Protein AF-A0A945NKP2-F1 (afdb_monomer_lite)

Radius of gyration: 16.81 Å; chains: 1; bounding box: 39×34×44 Å

pLDDT: mean 87.57, std 11.98, range [45.5, 97.5]

Structure (mmCIF, N/CA/C/O backbone):
data_AF-A0A945NKP2-F1
#
_entry.id   AF-A0A945NKP2-F1
#
loop_
_atom_site.group_PDB
_atom_site.id
_atom_site.type_symbol
_atom_site.label_atom_id
_atom_site.label_alt_id
_atom_site.label_comp_id
_atom_site.label_asym_id
_atom_site.label_entity_id
_atom_site.label_seq_id
_atom_site.pdbx_PDB_ins_code
_atom_site.Cartn_x
_atom_site.Cartn_y
_atom_site.Cartn_z
_atom_site.occupancy
_atom_site.B_iso_or_equiv
_atom_site.auth_seq_id
_atom_site.auth_comp_id
_atom_site.auth_asym_id
_atom_site.auth_atom_id
_atom_site.pdbx_PDB_model_num
ATOM 1 N N . MET A 1 1 ? 2.748 10.433 13.157 1.00 52.44 1 MET A N 1
ATOM 2 C CA . MET A 1 1 ? 2.690 10.653 14.623 1.00 52.44 1 MET A CA 1
ATOM 3 C C . MET A 1 1 ? 2.571 12.151 14.801 1.00 52.44 1 MET A C 1
ATOM 5 O O . MET A 1 1 ? 3.596 12.817 14.783 1.00 52.44 1 MET A O 1
ATOM 9 N N . GLU A 1 2 ? 1.352 12.679 14.861 1.00 51.75 2 GLU A N 1
ATOM 10 C CA . GLU A 1 2 ? 1.128 14.136 14.884 1.00 51.75 2 GLU A CA 1
ATOM 11 C C . GLU A 1 2 ? 0.770 14.674 16.277 1.00 51.75 2 GLU A C 1
ATOM 13 O O . GLU A 1 2 ? 0.923 15.862 16.546 1.00 51.75 2 GLU A O 1
ATOM 18 N N . THR A 1 3 ? 0.403 13.805 17.221 1.00 48.91 3 THR A N 1
ATOM 19 C CA . THR A 1 3 ? 0.154 14.183 18.614 1.00 48.91 3 THR A CA 1
ATOM 20 C C . THR A 1 3 ? 1.379 13.878 19.477 1.00 48.91 3 THR A C 1
ATOM 22 O O . THR A 1 3 ? 1.603 12.765 19.946 1.00 48.91 3 THR A O 1
ATOM 25 N N . THR A 1 4 ? 2.208 14.891 19.732 1.00 45.50 4 THR A N 1
ATOM 26 C CA . THR A 1 4 ? 3.356 14.806 20.659 1.00 45.50 4 THR A CA 1
ATOM 27 C C . THR A 1 4 ? 2.901 14.914 22.121 1.00 45.50 4 THR A C 1
ATOM 29 O O . THR A 1 4 ? 3.429 15.702 22.902 1.00 45.50 4 THR A O 1
ATOM 32 N N . SER A 1 5 ? 1.875 14.153 22.498 1.00 53.56 5 SER A N 1
ATOM 33 C CA . SER A 1 5 ? 1.414 14.015 23.881 1.00 53.56 5 SER A CA 1
ATOM 34 C C . SER A 1 5 ? 1.677 12.578 24.308 1.00 53.56 5 SER A C 1
ATOM 36 O O . SER A 1 5 ? 1.193 11.652 23.668 1.00 53.56 5 SER A O 1
ATOM 38 N N . GLY A 1 6 ? 2.494 12.369 25.343 1.00 47.25 6 GLY A N 1
ATOM 39 C CA . GLY A 1 6 ? 2.805 11.022 25.821 1.00 47.25 6 GLY A CA 1
ATOM 40 C C . GLY A 1 6 ? 1.535 10.309 26.285 1.00 47.25 6 GLY A C 1
ATOM 41 O O . GLY A 1 6 ? 1.002 10.639 27.343 1.00 47.25 6 GLY A O 1
ATOM 42 N N . CYS A 1 7 ? 1.047 9.346 25.503 1.00 60.28 7 CYS A N 1
ATOM 43 C CA . CYS A 1 7 ? -0.073 8.496 25.892 1.00 60.28 7 CYS A CA 1
ATOM 44 C C . CYS A 1 7 ? 0.398 7.545 26.998 1.00 60.28 7 CYS A C 1
ATOM 46 O O . CYS A 1 7 ? 1.098 6.566 26.743 1.00 60.28 7 CYS A O 1
ATOM 48 N N . GLY A 1 8 ? 0.061 7.866 28.248 1.00 59.06 8 GLY A N 1
ATOM 49 C CA . GLY A 1 8 ? 0.204 6.946 29.371 1.00 59.06 8 GLY A CA 1
ATOM 50 C C . GLY A 1 8 ? -0.806 5.812 29.234 1.00 59.06 8 GLY A C 1
ATOM 51 O O . GLY A 1 8 ? -1.909 5.909 29.758 1.00 59.06 8 GLY A O 1
ATOM 52 N N . GLU A 1 9 ? -0.440 4.765 28.504 1.00 71.38 9 GLU A N 1
ATOM 53 C CA . GLU A 1 9 ? -1.244 3.553 28.344 1.00 71.38 9 GLU A CA 1
ATOM 54 C C . GLU A 1 9 ? -0.721 2.461 29.280 1.00 71.38 9 GLU A C 1
ATOM 56 O O . GLU A 1 9 ? 0.488 2.290 29.444 1.00 71.38 9 GLU A O 1
ATOM 61 N N . ASN A 1 10 ? -1.634 1.727 29.916 1.00 77.25 10 ASN A N 1
ATOM 62 C CA . ASN A 1 10 ? -1.282 0.738 30.941 1.00 77.25 10 ASN A CA 1
ATOM 63 C C . ASN A 1 10 ? -1.034 -0.670 30.371 1.00 77.25 10 ASN A C 1
ATOM 65 O O . ASN A 1 10 ? -0.625 -1.561 31.114 1.00 77.25 10 ASN A O 1
ATOM 69 N N . GLU A 1 11 ? -1.289 -0.887 29.078 1.00 78.38 11 GLU A N 1
ATOM 70 C CA . GLU A 1 11 ? -1.218 -2.200 28.431 1.00 78.38 11 GLU A CA 1
ATOM 71 C C . GLU A 1 11 ? -0.984 -2.103 26.914 1.00 78.38 11 GLU A C 1
ATOM 73 O O . GLU A 1 11 ? -1.213 -1.062 26.298 1.00 78.38 11 GLU A O 1
ATOM 78 N N . TRP A 1 12 ? -0.505 -3.201 26.319 1.00 76.75 12 TRP A N 1
ATOM 79 C CA . TRP A 1 12 ? -0.285 -3.341 24.879 1.00 76.75 12 TRP A CA 1
ATOM 80 C C . TRP A 1 12 ? -0.671 -4.758 24.408 1.00 76.75 12 TRP A C 1
ATOM 82 O O . TRP A 1 12 ? -0.097 -5.721 24.930 1.00 76.75 12 TRP A O 1
ATOM 92 N N . PRO A 1 13 ? -1.556 -4.925 23.400 1.00 83.25 13 PRO A N 1
ATOM 93 C CA . PRO A 1 13 ? -2.336 -3.889 22.701 1.00 83.25 13 PRO A CA 1
ATOM 94 C C . PRO A 1 13 ? -3.263 -3.103 23.642 1.00 83.25 13 PRO A C 1
ATOM 96 O O . PRO A 1 13 ? -3.542 -3.566 24.743 1.00 83.25 13 PRO A O 1
ATOM 99 N N . LEU A 1 14 ? -3.726 -1.921 23.228 1.00 84.62 14 LEU A N 1
ATOM 100 C CA . LEU A 1 14 ? -4.628 -1.105 24.051 1.00 84.62 14 LEU A CA 1
ATOM 101 C C . LEU A 1 14 ? -5.955 -1.857 24.256 1.00 84.62 14 LEU A C 1
ATOM 103 O O . LEU A 1 14 ? -6.500 -2.378 23.284 1.00 84.62 14 LEU A O 1
ATOM 107 N N . ALA A 1 15 ? -6.541 -1.869 25.462 1.00 83.19 15 ALA A N 1
ATOM 108 C CA . ALA A 1 15 ? -7.836 -2.546 25.667 1.00 83.19 15 ALA A CA 1
ATOM 109 C C . ALA A 1 15 ? -8.957 -2.017 24.764 1.00 83.19 15 ALA A C 1
ATOM 111 O O . ALA A 1 15 ? -9.900 -2.743 24.460 1.00 83.19 15 ALA A O 1
ATOM 112 N N . ARG A 1 16 ? -8.856 -0.753 24.337 1.00 86.56 16 ARG A N 1
ATOM 113 C CA . ARG A 1 16 ? -9.808 -0.106 23.425 1.00 86.56 16 ARG A CA 1
ATOM 114 C C . ARG A 1 16 ? -9.469 -0.284 21.940 1.00 86.56 16 ARG A C 1
ATOM 116 O O . ARG A 1 16 ? -10.058 0.401 21.115 1.00 86.56 16 ARG A O 1
ATOM 123 N N . THR A 1 17 ? -8.498 -1.130 21.587 1.00 87.94 17 THR A N 1
ATOM 124 C CA . THR A 1 17 ? -8.166 -1.393 20.183 1.00 87.94 17 THR A CA 1
ATOM 125 C C . THR A 1 17 ? -9.329 -2.106 19.499 1.00 87.94 17 THR A C 1
ATOM 127 O O . THR A 1 17 ? -9.634 -3.261 19.797 1.00 87.94 17 THR A O 1
ATOM 130 N N . GLU A 1 18 ? -9.931 -1.431 18.526 1.00 91.31 18 GLU A N 1
ATOM 131 C CA . GLU A 1 18 ? -10.870 -2.030 17.585 1.00 91.31 18 GLU A CA 1
ATOM 132 C C . GLU A 1 18 ? -10.117 -2.396 16.301 1.00 91.31 18 GLU A C 1
ATOM 134 O O . GLU A 1 18 ? -9.622 -1.532 15.577 1.00 91.31 18 GLU A O 1
ATOM 139 N N . TYR A 1 19 ? -9.977 -3.698 16.033 1.00 91.81 19 TYR A N 1
ATOM 140 C CA . TYR A 1 19 ? -9.360 -4.169 14.793 1.00 91.81 19 TYR A CA 1
ATOM 141 C C . TYR A 1 19 ? -10.337 -3.998 13.629 1.00 91.81 19 TYR A C 1
ATOM 143 O O . TYR A 1 19 ? -11.285 -4.771 13.482 1.00 91.81 19 TYR A O 1
ATOM 151 N N . THR A 1 20 ? -10.069 -3.003 12.788 1.00 93.19 20 THR A N 1
ATOM 152 C CA . THR A 1 20 ? -10.875 -2.687 11.605 1.00 93.19 20 THR A CA 1
ATOM 153 C C . THR A 1 20 ? -10.198 -3.204 10.343 1.00 93.19 20 THR A C 1
ATOM 155 O O . THR A 1 20 ? -9.033 -2.903 10.080 1.00 93.19 20 THR A O 1
ATOM 158 N N . ASN A 1 21 ? -10.939 -3.972 9.543 1.00 94.88 21 ASN A N 1
ATOM 159 C CA . ASN A 1 21 ? -10.474 -4.397 8.228 1.00 94.88 21 ASN A CA 1
ATOM 160 C C . ASN A 1 21 ? -10.687 -3.272 7.213 1.00 94.88 21 ASN A C 1
ATOM 162 O O . ASN A 1 21 ? -11.800 -2.768 7.074 1.00 94.88 21 ASN A O 1
ATOM 166 N N . PHE A 1 22 ? -9.632 -2.956 6.470 1.00 93.81 22 PHE A N 1
ATOM 167 C CA . PHE A 1 22 ? -9.704 -2.168 5.247 1.00 93.81 22 PHE A CA 1
ATOM 168 C C . PHE A 1 22 ? -9.409 -3.091 4.064 1.00 93.81 22 PHE A C 1
ATOM 170 O O . PHE A 1 22 ? -8.376 -3.764 4.034 1.00 93.81 22 PHE A O 1
ATOM 177 N N . TYR A 1 23 ? -10.337 -3.152 3.120 1.00 94.12 23 TYR A N 1
ATOM 178 C CA . TYR A 1 23 ? -10.246 -3.914 1.884 1.00 94.12 23 TYR A CA 1
ATOM 179 C C . TYR A 1 23 ? -9.743 -2.985 0.781 1.00 94.12 23 TYR A C 1
ATOM 181 O O . TYR A 1 23 ? -10.350 -1.950 0.526 1.00 94.12 23 TYR A O 1
ATOM 189 N N . ILE A 1 24 ? -8.619 -3.337 0.163 1.00 93.00 24 ILE A N 1
ATOM 190 C CA . ILE A 1 24 ? -8.075 -2.615 -0.992 1.00 93.00 24 ILE A CA 1
ATOM 191 C C . ILE A 1 24 ? -8.869 -2.969 -2.250 1.00 93.00 24 ILE A C 1
ATOM 193 O O . ILE A 1 24 ? -9.228 -4.134 -2.431 1.00 93.00 24 ILE A O 1
ATOM 197 N N . HIS A 1 25 ? -9.146 -1.974 -3.088 1.00 92.62 25 HIS A N 1
ATOM 198 C CA . HIS A 1 25 ? -9.907 -2.136 -4.321 1.00 92.62 25 HIS A CA 1
ATOM 199 C C . HIS A 1 25 ? -9.511 -1.102 -5.387 1.00 92.62 25 HIS A C 1
ATOM 201 O O . HIS A 1 25 ? -8.903 -0.078 -5.068 1.00 92.62 25 HIS A O 1
ATOM 207 N N . SER A 1 26 ? -9.809 -1.406 -6.652 1.00 93.25 26 SER A N 1
ATOM 208 C CA . SER A 1 26 ? -9.425 -0.622 -7.837 1.00 93.25 26 SER A CA 1
ATOM 209 C C . SER A 1 26 ? -10.189 -1.114 -9.079 1.00 93.25 26 SER A C 1
ATOM 211 O O . SER A 1 26 ? -10.691 -2.241 -9.103 1.00 93.25 26 SER A O 1
ATOM 213 N N . GLU A 1 27 ? -10.211 -0.334 -10.166 1.00 91.44 27 GLU A N 1
ATOM 214 C CA . GLU A 1 27 ? -10.659 -0.814 -11.485 1.00 91.44 27 GLU A CA 1
ATOM 215 C C . GLU A 1 27 ? -9.503 -1.466 -12.282 1.00 91.44 27 GLU A C 1
ATOM 217 O O . GLU A 1 27 ? -9.589 -1.654 -13.501 1.00 91.44 27 GLU A O 1
ATOM 222 N N . GLY A 1 28 ? -8.425 -1.867 -11.593 1.00 93.25 28 GLY A N 1
ATOM 223 C CA . GLY A 1 28 ? -7.226 -2.491 -12.159 1.00 93.25 28 GLY A CA 1
ATOM 224 C C . GLY A 1 28 ? -6.142 -1.503 -12.599 1.00 93.25 28 GLY A C 1
ATOM 225 O O . GLY A 1 28 ? -5.289 -1.872 -13.414 1.00 93.25 28 GLY A O 1
ATOM 226 N N . SER A 1 29 ? -6.195 -0.255 -12.120 1.00 94.12 29 SER A N 1
ATOM 227 C CA . SER A 1 29 ? -5.247 0.811 -12.460 1.00 94.12 29 SER A CA 1
ATOM 228 C C . SER A 1 29 ? -4.596 1.448 -11.226 1.00 94.12 29 SER A C 1
ATOM 230 O O . SER A 1 29 ? -4.270 2.633 -11.253 1.00 94.12 29 SER A O 1
ATOM 232 N N . ALA A 1 30 ? -4.334 0.682 -10.161 1.00 96.56 30 ALA A N 1
ATOM 233 C CA . ALA A 1 30 ? -3.737 1.211 -8.930 1.00 96.56 30 ALA A CA 1
ATOM 234 C C . ALA A 1 30 ? -2.236 1.554 -9.051 1.00 96.56 30 ALA A C 1
ATOM 236 O O . ALA A 1 30 ? -1.593 1.881 -8.057 1.00 96.56 30 ALA A O 1
ATOM 237 N N . ASN A 1 31 ? -1.621 1.436 -10.231 1.00 97.50 31 ASN A N 1
ATOM 238 C CA . ASN A 1 31 ? -0.211 1.775 -10.426 1.00 97.50 31 ASN A CA 1
ATOM 239 C C . ASN A 1 31 ? 0.014 3.286 -10.267 1.00 97.50 31 ASN A C 1
ATOM 241 O O . ASN A 1 31 ? -0.672 4.072 -10.917 1.00 97.50 31 ASN A O 1
ATOM 245 N N . THR A 1 32 ? 1.073 3.674 -9.547 1.00 96.81 32 THR A N 1
ATOM 246 C CA . THR A 1 32 ? 1.460 5.077 -9.268 1.00 96.81 32 THR A CA 1
ATOM 247 C C . THR A 1 32 ? 0.455 5.846 -8.402 1.00 96.81 32 THR A C 1
ATOM 249 O O . THR A 1 32 ? -0.656 5.388 -8.160 1.00 96.81 32 THR A O 1
ATOM 252 N N . VAL A 1 33 ? 0.832 7.044 -7.945 1.00 95.00 33 VAL A N 1
ATOM 253 C CA . VAL A 1 33 ? -0.061 7.928 -7.165 1.00 95.00 33 VAL A CA 1
ATOM 254 C C . VAL A 1 33 ? -1.237 8.494 -7.968 1.00 95.00 33 VAL A C 1
ATOM 256 O O . VAL A 1 33 ? -2.172 9.028 -7.386 1.00 95.00 33 VAL A O 1
ATOM 259 N N . GLU A 1 34 ? -1.197 8.396 -9.298 1.00 95.31 34 GLU A N 1
ATOM 260 C CA . GLU A 1 34 ? -2.288 8.822 -10.187 1.00 95.31 34 GLU A CA 1
ATOM 261 C C . GLU A 1 34 ? -3.311 7.700 -10.445 1.00 95.31 34 GLU A C 1
ATOM 263 O O . GLU A 1 34 ? -4.253 7.891 -11.217 1.00 95.31 34 GLU A O 1
ATOM 268 N N . GLY A 1 35 ? -3.101 6.525 -9.841 1.00 95.06 35 GLY A N 1
ATOM 269 C CA . GLY A 1 35 ? -3.971 5.365 -9.972 1.00 95.06 35 GLY A CA 1
ATOM 270 C C . GLY A 1 35 ? -5.321 5.511 -9.267 1.00 95.06 35 GLY A C 1
ATOM 271 O O . GLY A 1 35 ? -5.616 6.505 -8.607 1.00 95.06 35 GLY A O 1
ATOM 272 N N . ASP A 1 36 ? -6.152 4.484 -9.407 1.00 94.38 36 ASP A N 1
ATOM 273 C CA . ASP A 1 36 ? -7.525 4.426 -8.881 1.00 94.38 36 ASP A CA 1
ATOM 274 C C . ASP A 1 36 ? -7.668 3.564 -7.614 1.00 94.38 36 ASP A C 1
ATOM 276 O O . ASP A 1 36 ? -8.781 3.294 -7.153 1.00 94.38 36 ASP A O 1
ATOM 280 N N . GLY A 1 37 ? -6.545 3.116 -7.052 1.00 95.06 37 GLY A N 1
ATOM 281 C CA . GLY A 1 37 ? -6.532 2.272 -5.872 1.00 95.06 37 GLY A CA 1
ATOM 282 C C . GLY A 1 37 ? -7.031 3.024 -4.644 1.00 95.06 37 GLY A C 1
ATOM 283 O O . GLY A 1 37 ? -6.530 4.094 -4.294 1.00 95.06 37 GLY A O 1
ATOM 284 N N . SER A 1 38 ? -7.983 2.427 -3.936 1.00 93.62 38 SER A N 1
ATOM 285 C CA . SER A 1 38 ? -8.489 2.957 -2.673 1.00 93.62 38 SER A CA 1
ATOM 286 C C . SER A 1 38 ? -8.798 1.839 -1.669 1.00 93.62 38 SER A C 1
ATOM 288 O O . SER A 1 38 ? -9.044 0.691 -2.044 1.00 93.62 38 SER A O 1
ATOM 290 N N . PRO A 1 39 ? -8.705 2.119 -0.363 1.00 93.50 39 PRO A N 1
ATOM 291 C CA . PRO A 1 39 ? -9.167 1.230 0.690 1.00 93.50 39 PRO A CA 1
ATOM 292 C C . PRO A 1 39 ? -10.605 1.559 1.127 1.00 93.50 39 PRO A C 1
ATOM 294 O O . PRO A 1 39 ? -10.982 2.717 1.291 1.00 93.50 39 PRO A O 1
ATOM 297 N N . SER A 1 40 ? -11.389 0.522 1.422 1.00 92.06 40 SER A N 1
ATOM 298 C CA . SER A 1 40 ? -12.775 0.618 1.894 1.00 92.06 40 SER A CA 1
ATOM 299 C C . SER A 1 40 ? -13.016 -0.280 3.106 1.00 92.06 40 SER A C 1
ATOM 301 O O . SER A 1 40 ? -12.392 -1.326 3.264 1.00 92.06 40 SER A O 1
ATOM 303 N N . VAL A 1 41 ? -13.946 0.103 3.980 1.00 92.94 41 VAL A N 1
ATOM 304 C CA . VAL A 1 41 ? -14.422 -0.759 5.079 1.00 92.94 41 VAL A CA 1
ATOM 305 C C . VAL A 1 41 ? -15.538 -1.710 4.637 1.00 92.94 41 VAL A C 1
ATOM 307 O O . VAL A 1 41 ? -15.932 -2.589 5.404 1.00 92.94 41 VAL A O 1
ATOM 310 N N . ASP A 1 42 ? -16.053 -1.554 3.412 1.00 92.81 42 ASP A N 1
ATOM 311 C CA . ASP A 1 42 ? -17.074 -2.438 2.859 1.00 92.81 42 ASP A CA 1
ATOM 312 C C . ASP A 1 42 ? -16.455 -3.800 2.486 1.00 92.81 42 ASP A C 1
ATOM 314 O O . ASP A 1 42 ? -15.627 -3.877 1.574 1.00 92.81 42 ASP A O 1
ATOM 318 N N . PRO A 1 43 ? -16.856 -4.907 3.141 1.00 91.00 43 PRO A N 1
ATOM 319 C CA . PRO A 1 43 ? -16.368 -6.238 2.794 1.00 91.00 43 PRO A CA 1
ATOM 320 C C . PRO A 1 43 ? -16.757 -6.693 1.383 1.00 91.00 43 PRO A C 1
ATOM 322 O O . PRO A 1 43 ? -16.196 -7.676 0.898 1.00 91.00 43 PRO A O 1
ATOM 325 N N . GLN A 1 44 ? -17.703 -6.029 0.711 1.00 89.62 44 GLN A N 1
ATOM 326 C CA . GLN A 1 44 ? -18.048 -6.345 -0.674 1.00 89.62 44 GLN A CA 1
ATOM 327 C C . GLN A 1 44 ? -16.907 -6.034 -1.644 1.00 89.62 44 GLN A C 1
ATOM 329 O O . GLN A 1 44 ? -16.742 -6.794 -2.598 1.00 89.62 44 GLN A O 1
ATOM 334 N N . CYS A 1 45 ? -16.075 -5.029 -1.349 1.00 87.88 45 CYS A N 1
ATOM 335 C CA . CYS A 1 45 ? -14.887 -4.692 -2.137 1.00 87.88 45 CYS A CA 1
ATOM 336 C C . CYS A 1 45 ? -13.900 -5.869 -2.235 1.00 87.88 45 CYS A C 1
ATOM 338 O O . CYS A 1 45 ? -13.234 -6.050 -3.247 1.00 87.88 45 CYS A O 1
ATOM 340 N N . ALA A 1 46 ? -13.870 -6.761 -1.237 1.00 81.81 46 ALA A N 1
ATOM 341 C CA . ALA A 1 46 ? -13.050 -7.975 -1.283 1.00 81.81 46 ALA A CA 1
ATOM 342 C C . ALA A 1 46 ? -13.487 -8.994 -2.354 1.00 81.81 46 ALA A C 1
ATOM 344 O O . ALA A 1 46 ? -12.750 -9.940 -2.631 1.00 81.81 46 ALA A O 1
ATOM 345 N N . ASN A 1 47 ? -14.698 -8.854 -2.904 1.00 82.31 47 ASN A N 1
ATOM 346 C CA . ASN A 1 47 ? -15.250 -9.744 -3.927 1.00 82.31 47 ASN A CA 1
ATOM 347 C C . ASN A 1 47 ? -15.160 -9.149 -5.337 1.00 82.31 47 ASN A C 1
ATOM 349 O O . ASN A 1 47 ? -15.714 -9.728 -6.277 1.00 82.31 47 ASN A O 1
ATOM 353 N N . GLU A 1 48 ? -14.515 -7.994 -5.493 1.00 81.69 48 GLU A N 1
ATOM 354 C CA . GLU A 1 48 ? -14.265 -7.425 -6.808 1.00 81.69 48 GLU A CA 1
ATOM 355 C C . GLU A 1 48 ? -13.405 -8.379 -7.644 1.00 81.69 48 GLU A C 1
ATOM 357 O O . GLU A 1 48 ? -12.506 -9.061 -7.155 1.00 81.69 48 GLU A O 1
ATOM 362 N N . VAL A 1 49 ? -13.734 -8.471 -8.933 1.00 72.25 49 VAL A N 1
ATOM 363 C CA . VAL A 1 49 ? -13.058 -9.382 -9.874 1.00 72.25 49 VAL A CA 1
ATOM 364 C C . VAL A 1 49 ? -11.789 -8.736 -10.455 1.00 72.25 49 VAL A C 1
ATOM 366 O O . VAL A 1 49 ? -10.997 -9.413 -11.112 1.00 72.25 49 VAL A O 1
ATOM 369 N N . GLY A 1 50 ? -11.599 -7.432 -10.224 1.00 78.25 50 GLY A N 1
ATOM 370 C CA . GLY A 1 50 ? -10.433 -6.671 -10.660 1.00 78.25 50 GLY A CA 1
ATOM 371 C C . GLY A 1 50 ? -9.132 -7.192 -10.048 1.00 78.25 50 GLY A C 1
ATOM 372 O O . GLY A 1 50 ? -9.112 -7.735 -8.946 1.00 78.25 50 GLY A O 1
ATOM 373 N N . GLN A 1 51 ? -8.036 -7.049 -10.790 1.00 90.25 51 GLN A N 1
ATOM 374 C CA . GLN A 1 51 ? -6.688 -7.306 -10.291 1.00 90.25 51 GLN A CA 1
ATOM 375 C C . GLN A 1 51 ? -5.773 -6.177 -10.754 1.00 90.25 51 GLN A C 1
ATOM 377 O O . GLN A 1 51 ? -5.795 -5.805 -11.929 1.00 90.25 51 GLN A O 1
ATOM 382 N N . ASP A 1 52 ? -4.926 -5.700 -9.855 1.00 95.62 52 ASP A N 1
ATOM 383 C CA . ASP A 1 52 ? -3.838 -4.800 -10.203 1.00 95.62 52 ASP A CA 1
ATOM 384 C C . ASP A 1 52 ? -2.601 -5.593 -10.602 1.00 95.62 52 ASP A C 1
ATOM 386 O O . ASP A 1 52 ? -2.240 -6.600 -9.984 1.00 95.62 52 ASP A O 1
ATOM 390 N N . VAL A 1 53 ? -1.940 -5.146 -11.667 1.00 96.25 53 VAL A N 1
ATOM 391 C CA . VAL A 1 53 ? -0.793 -5.845 -12.243 1.00 96.25 53 VAL A CA 1
ATOM 392 C C . VAL A 1 53 ? 0.372 -4.885 -12.365 1.00 96.25 53 VAL A C 1
ATOM 394 O O . VAL A 1 53 ? 0.250 -3.774 -12.873 1.00 96.25 53 VAL A O 1
ATOM 397 N N . TYR A 1 54 ? 1.547 -5.350 -11.962 1.00 96.88 54 TYR A N 1
ATOM 398 C CA . TYR A 1 54 ? 2.788 -4.639 -12.196 1.00 96.88 54 TYR A CA 1
ATOM 399 C C . TYR A 1 54 ? 3.902 -5.576 -12.654 1.00 96.88 54 TYR A C 1
ATOM 401 O O . TYR A 1 54 ? 3.797 -6.803 -12.573 1.00 96.88 54 TYR A O 1
ATOM 409 N N . ARG A 1 55 ? 4.984 -4.984 -13.168 1.00 97.19 55 ARG A N 1
ATOM 410 C CA . ARG A 1 55 ? 6.185 -5.707 -13.584 1.00 97.19 55 ARG A CA 1
ATOM 411 C C . ARG A 1 55 ? 7.342 -5.349 -12.665 1.00 97.19 55 ARG A C 1
ATOM 413 O O . ARG A 1 55 ? 7.922 -4.283 -12.815 1.00 97.19 55 ARG A O 1
ATOM 420 N N . TYR A 1 56 ? 7.722 -6.281 -11.804 1.00 96.56 56 TYR A N 1
ATOM 421 C CA . TYR A 1 56 ? 8.974 -6.190 -11.065 1.00 96.56 56 TYR A CA 1
ATOM 422 C C . TYR A 1 56 ? 10.164 -6.573 -11.963 1.00 96.56 56 TYR A C 1
ATOM 424 O O . TYR A 1 56 ? 10.175 -7.660 -12.548 1.00 96.56 56 TYR A O 1
ATOM 432 N N . ASP A 1 57 ? 11.163 -5.692 -12.083 1.00 96.38 57 ASP A N 1
ATOM 433 C CA . ASP A 1 57 ? 12.453 -5.995 -12.715 1.00 96.38 57 ASP A CA 1
ATOM 434 C C . ASP A 1 57 ? 13.561 -5.986 -11.650 1.00 96.38 57 ASP A C 1
ATOM 436 O O . ASP A 1 57 ? 13.906 -4.923 -11.144 1.00 96.38 57 ASP A O 1
ATOM 440 N N . PRO A 1 58 ? 14.190 -7.131 -11.327 1.00 95.56 58 PRO A N 1
ATOM 441 C CA . PRO A 1 58 ? 15.282 -7.171 -10.352 1.00 95.56 58 PRO A CA 1
ATOM 442 C C . PRO A 1 58 ? 16.494 -6.287 -10.699 1.00 95.56 58 PRO A C 1
ATOM 444 O O . PRO A 1 58 ? 17.353 -6.071 -9.847 1.00 95.56 58 PRO A O 1
ATOM 447 N N . ARG A 1 59 ? 16.613 -5.816 -11.950 1.00 97.00 59 ARG A N 1
ATOM 448 C CA . ARG A 1 59 ? 17.664 -4.875 -12.381 1.00 97.00 59 ARG A CA 1
ATOM 449 C C . ARG A 1 59 ? 17.303 -3.411 -12.134 1.00 97.00 59 ARG A C 1
ATOM 451 O O . ARG A 1 59 ? 18.189 -2.570 -12.241 1.00 97.00 59 ARG A O 1
ATOM 458 N N . ASP A 1 60 ? 16.041 -3.137 -11.830 1.00 95.81 60 ASP A N 1
ATOM 459 C CA . ASP A 1 60 ? 15.494 -1.817 -11.531 1.00 95.81 60 ASP A CA 1
ATOM 460 C C . ASP A 1 60 ? 14.560 -1.917 -10.309 1.00 95.81 60 ASP A C 1
ATOM 462 O O . ASP A 1 60 ? 13.339 -1.845 -10.445 1.00 95.81 60 ASP A O 1
ATOM 466 N N . PRO A 1 61 ? 15.105 -2.217 -9.114 1.00 95.81 61 PRO A N 1
ATOM 467 C CA . PRO A 1 61 ? 14.292 -2.389 -7.919 1.00 95.81 61 PRO A CA 1
ATOM 468 C C . PRO A 1 61 ? 13.822 -1.041 -7.355 1.00 95.81 61 PRO A C 1
ATOM 470 O O . PRO A 1 61 ? 14.560 -0.055 -7.381 1.00 95.81 61 PRO A O 1
ATOM 473 N N . VAL A 1 62 ? 12.651 -1.032 -6.711 1.00 95.62 62 VAL A N 1
ATOM 474 C CA . VAL A 1 62 ? 12.239 0.080 -5.840 1.00 95.62 62 VAL A CA 1
ATOM 475 C C . VAL A 1 62 ? 13.245 0.221 -4.695 1.00 95.62 62 VAL A C 1
ATOM 477 O O . VAL A 1 62 ? 13.466 -0.710 -3.915 1.00 95.62 62 VAL A O 1
ATOM 480 N N . MET A 1 63 ? 13.874 1.390 -4.595 1.00 93.38 63 MET A N 1
ATOM 481 C CA . MET A 1 63 ? 14.957 1.627 -3.643 1.00 93.38 63 MET A CA 1
ATOM 482 C C . MET A 1 63 ? 14.419 1.965 -2.252 1.00 93.38 63 MET A C 1
ATOM 484 O O . MET A 1 63 ? 13.497 2.751 -2.094 1.00 93.38 63 MET A O 1
ATOM 488 N N . SER A 1 64 ? 15.031 1.442 -1.191 1.00 90.31 64 SER A N 1
ATOM 489 C CA . SER A 1 64 ? 14.671 1.874 0.164 1.00 90.31 64 SER A CA 1
ATOM 490 C C . SER A 1 64 ? 15.063 3.339 0.390 1.00 90.31 64 SER A C 1
ATOM 492 O O . SER A 1 64 ? 16.247 3.675 0.411 1.00 90.31 64 SER A O 1
ATOM 494 N N . LEU A 1 65 ? 14.078 4.210 0.628 1.00 89.06 65 LEU A N 1
ATOM 495 C CA . LEU A 1 65 ? 14.316 5.579 1.095 1.00 89.06 65 LEU A CA 1
ATOM 496 C C . LEU A 1 65 ? 14.478 5.567 2.610 1.00 89.06 65 LEU A C 1
ATOM 498 O O . LEU A 1 65 ? 13.541 5.257 3.347 1.00 89.06 65 LEU A O 1
ATOM 502 N N . MET A 1 66 ? 15.687 5.874 3.067 1.00 84.50 66 MET A N 1
ATOM 503 C CA . MET A 1 66 ? 16.089 5.737 4.462 1.00 84.50 66 MET A CA 1
ATOM 504 C C . MET A 1 66 ? 16.884 6.962 4.885 1.00 84.50 66 MET A C 1
ATOM 506 O O . MET A 1 66 ? 17.632 7.534 4.090 1.00 84.50 66 MET A O 1
ATOM 510 N N . ARG A 1 67 ? 16.761 7.344 6.155 1.00 80.62 67 ARG A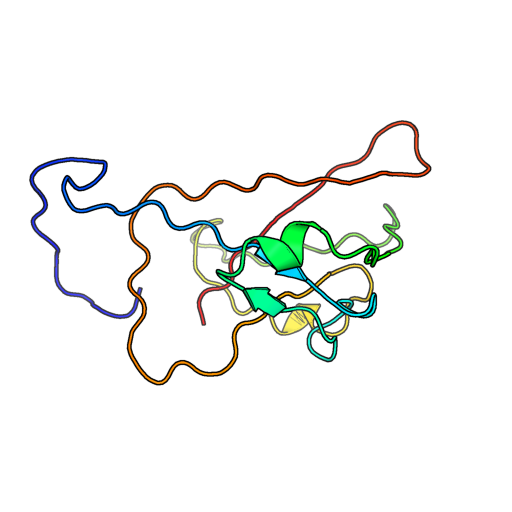 N 1
ATOM 511 C CA . ARG A 1 67 ? 17.631 8.362 6.738 1.00 80.62 67 ARG A CA 1
ATOM 512 C C . ARG A 1 67 ? 18.818 7.705 7.428 1.00 80.62 67 ARG A C 1
ATOM 514 O O . ARG A 1 67 ? 18.712 6.607 7.969 1.00 80.62 67 ARG A O 1
ATOM 521 N N . THR A 1 68 ? 19.946 8.409 7.441 1.00 78.69 68 THR A N 1
ATOM 522 C CA . THR A 1 68 ? 21.196 7.942 8.062 1.00 78.69 68 THR A CA 1
ATOM 523 C C . THR A 1 68 ? 21.041 7.642 9.556 1.00 78.69 68 THR A C 1
ATOM 525 O O . THR A 1 68 ? 21.761 6.805 10.091 1.00 78.69 68 THR A O 1
ATOM 528 N N . ASP A 1 69 ? 20.115 8.319 10.234 1.00 79.25 69 ASP A N 1
ATOM 529 C CA . ASP A 1 69 ? 19.860 8.183 11.668 1.00 79.25 69 ASP A CA 1
ATOM 530 C C . ASP A 1 69 ? 18.921 7.018 12.024 1.00 79.25 69 ASP A C 1
ATOM 532 O O . ASP A 1 69 ? 18.993 6.517 13.145 1.00 79.25 69 ASP A O 1
ATOM 536 N N . SER A 1 70 ? 18.068 6.550 11.104 1.00 78.00 70 SER A N 1
ATOM 537 C CA . SER A 1 70 ? 17.216 5.377 11.330 1.00 78.00 70 SER A CA 1
ATOM 538 C C . SER A 1 70 ? 16.577 4.847 10.045 1.00 78.00 70 SER A C 1
ATOM 540 O O . SER A 1 70 ? 16.000 5.593 9.254 1.00 78.00 70 SER A O 1
ATOM 542 N N . GLN A 1 71 ? 16.574 3.516 9.910 1.00 74.06 71 GLN A N 1
ATOM 543 C CA . GLN A 1 71 ? 15.816 2.805 8.872 1.00 74.06 71 GLN A CA 1
ATOM 544 C C . GLN A 1 71 ? 14.299 2.985 9.026 1.00 74.06 71 GLN A C 1
ATOM 546 O O . GLN A 1 71 ? 13.569 2.947 8.044 1.00 74.06 71 GLN A O 1
ATOM 551 N N . ALA A 1 72 ? 13.835 3.162 10.265 1.00 75.81 72 ALA A N 1
ATOM 552 C CA . ALA A 1 72 ? 12.422 3.277 10.611 1.00 75.81 72 ALA A CA 1
ATOM 553 C C . ALA A 1 72 ? 11.949 4.736 10.704 1.00 75.81 72 ALA A C 1
ATOM 555 O O . ALA A 1 72 ? 10.808 4.985 11.093 1.00 75.81 72 ALA A O 1
ATOM 556 N N . ALA A 1 73 ? 12.818 5.707 10.405 1.00 83.56 73 ALA A N 1
ATOM 557 C CA . ALA A 1 73 ? 12.409 7.102 10.392 1.00 83.56 73 ALA A CA 1
ATOM 558 C C . ALA A 1 73 ? 11.355 7.341 9.296 1.00 83.56 73 ALA A C 1
ATOM 560 O O . ALA A 1 73 ? 11.468 6.771 8.208 1.00 83.56 73 ALA A O 1
ATOM 561 N N . PRO A 1 74 ? 10.362 8.212 9.539 1.00 84.88 74 PRO A N 1
ATOM 562 C CA . PRO A 1 74 ? 9.500 8.711 8.478 1.00 84.88 74 PRO A CA 1
ATOM 563 C C . PRO A 1 74 ? 10.340 9.410 7.404 1.00 84.88 74 PRO A C 1
ATOM 565 O O . PRO A 1 74 ? 11.180 10.263 7.713 1.00 84.88 74 PRO A O 1
ATOM 568 N N . VAL A 1 75 ? 10.122 9.026 6.148 1.00 88.19 75 VAL A N 1
ATOM 569 C CA . VAL A 1 75 ? 10.765 9.616 4.970 1.00 88.19 75 VAL A CA 1
ATOM 570 C C . VAL A 1 75 ? 9.692 9.847 3.925 1.00 88.19 75 VAL A C 1
ATOM 572 O O . VAL A 1 75 ? 8.888 8.944 3.677 1.00 88.19 75 VAL A O 1
ATOM 575 N N . ASP A 1 76 ? 9.717 11.022 3.303 1.00 90.69 76 ASP A N 1
ATOM 576 C CA . ASP A 1 76 ? 8.881 11.322 2.146 1.00 90.69 76 ASP A CA 1
ATOM 577 C C . ASP A 1 76 ? 9.089 10.259 1.055 1.00 90.69 76 ASP A C 1
ATOM 579 O O . ASP A 1 76 ? 10.223 9.896 0.729 1.00 90.69 76 ASP A O 1
ATOM 583 N N . GLN A 1 77 ? 7.984 9.702 0.563 1.00 92.50 77 GLN A N 1
ATOM 584 C CA . GLN A 1 77 ? 7.979 8.677 -0.478 1.00 92.50 77 GLN A CA 1
ATOM 585 C C . GLN A 1 77 ? 7.734 9.238 -1.874 1.00 92.50 77 GLN A C 1
ATOM 587 O O . GLN A 1 77 ? 7.899 8.475 -2.823 1.00 92.50 77 GLN A O 1
ATOM 592 N N . SER A 1 78 ? 7.478 10.545 -2.002 1.00 94.00 78 SER A N 1
ATOM 593 C CA . SER A 1 78 ? 7.270 11.215 -3.287 1.00 94.00 78 SER A CA 1
ATOM 594 C C . SER A 1 78 ? 8.348 10.952 -4.353 1.00 94.00 78 SER A C 1
ATOM 596 O O . SER A 1 78 ? 8.016 10.907 -5.541 1.00 94.00 78 SER A O 1
ATOM 598 N N . PRO A 1 79 ? 9.632 10.666 -4.012 1.00 95.06 79 PRO A N 1
ATOM 599 C CA . PRO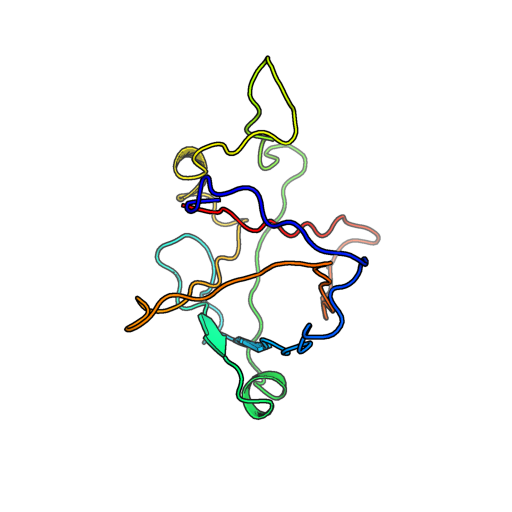 A 1 79 ? 10.613 10.266 -5.018 1.00 95.06 79 PRO A CA 1
ATOM 600 C C . PRO A 1 79 ? 10.277 8.965 -5.761 1.00 95.06 79 PRO A C 1
ATOM 602 O O . PRO A 1 79 ? 10.943 8.667 -6.748 1.00 95.06 79 PRO A O 1
ATOM 605 N N . HIS A 1 80 ? 9.291 8.189 -5.303 1.00 95.50 80 HIS A N 1
ATOM 606 C CA . HIS A 1 80 ? 8.831 6.971 -5.960 1.00 95.50 80 HIS A CA 1
ATOM 607 C C . HIS A 1 80 ? 7.504 7.107 -6.709 1.00 95.50 80 HIS A C 1
ATOM 609 O O . HIS A 1 80 ? 7.067 6.134 -7.315 1.00 95.50 80 HIS A O 1
ATOM 615 N N . ASP A 1 81 ? 6.865 8.275 -6.714 1.00 95.06 81 ASP A N 1
ATOM 616 C CA . ASP A 1 81 ? 5.485 8.423 -7.198 1.00 95.06 81 ASP A CA 1
ATOM 617 C C . ASP A 1 81 ? 5.283 7.996 -8.659 1.00 95.06 81 ASP A C 1
ATOM 619 O O . ASP A 1 81 ? 4.191 7.590 -9.049 1.00 95.06 81 ASP A O 1
ATOM 623 N N . TYR A 1 82 ? 6.346 8.035 -9.466 1.00 94.31 82 TYR A N 1
ATOM 624 C CA . TYR A 1 82 ? 6.332 7.652 -10.880 1.00 94.31 82 TYR A CA 1
ATOM 625 C C . TYR A 1 82 ? 6.539 6.147 -11.134 1.00 94.31 82 TYR A C 1
ATOM 627 O O . TYR A 1 82 ? 6.452 5.702 -12.286 1.00 94.31 82 TYR A O 1
ATOM 635 N N . HIS A 1 83 ? 6.862 5.357 -10.106 1.00 96.38 83 HIS A N 1
ATOM 636 C CA . HIS A 1 83 ? 7.162 3.936 -10.257 1.00 96.38 83 HIS A CA 1
ATOM 637 C C . HIS A 1 83 ? 5.901 3.139 -10.584 1.00 96.38 83 HIS A C 1
ATOM 639 O O . HIS A 1 83 ? 5.007 2.958 -9.760 1.00 96.38 83 HIS A O 1
ATOM 645 N N . LYS A 1 84 ? 5.850 2.593 -11.802 1.00 96.75 84 LYS A N 1
ATOM 646 C CA . LYS A 1 84 ? 4.732 1.753 -12.261 1.00 96.75 84 LYS A CA 1
ATOM 647 C C . LYS A 1 84 ? 4.693 0.385 -11.584 1.00 96.75 84 LYS A C 1
ATOM 649 O O . LYS A 1 84 ? 3.703 -0.329 -11.720 1.00 96.75 84 LYS A O 1
ATOM 654 N N . ASP A 1 85 ? 5.767 0.003 -10.902 1.00 96.69 85 ASP A N 1
ATOM 655 C CA . ASP A 1 85 ? 5.854 -1.200 -10.085 1.00 96.69 85 ASP A CA 1
ATOM 656 C C . ASP A 1 85 ? 5.434 -1.001 -8.624 1.00 96.69 85 ASP A C 1
ATOM 658 O O . ASP A 1 85 ? 5.514 -1.937 -7.832 1.00 96.69 85 ASP A O 1
ATOM 662 N N . ILE A 1 86 ? 4.892 0.177 -8.295 1.00 97.38 86 ILE A N 1
ATOM 663 C CA . ILE A 1 86 ? 4.239 0.464 -7.020 1.00 97.38 86 ILE A CA 1
ATOM 664 C C . ILE A 1 86 ? 2.736 0.612 -7.251 1.00 97.38 86 ILE A C 1
ATOM 666 O O . ILE A 1 86 ? 2.294 1.440 -8.050 1.00 97.38 86 ILE A O 1
ATOM 670 N N . LEU A 1 87 ? 1.961 -0.197 -6.529 1.00 97.25 87 LEU A N 1
ATOM 671 C CA . LEU A 1 87 ? 0.512 -0.058 -6.431 1.00 97.25 87 LEU A CA 1
ATOM 672 C C . LEU A 1 87 ? 0.181 0.825 -5.226 1.00 97.25 87 LEU A C 1
ATOM 674 O O . LEU A 1 87 ? 0.636 0.539 -4.114 1.00 97.25 87 LEU A O 1
ATOM 678 N N . VAL A 1 88 ? -0.589 1.883 -5.443 1.00 96.62 88 VAL A N 1
ATOM 679 C CA . VAL A 1 88 ? -0.980 2.854 -4.422 1.00 96.62 88 VAL A CA 1
ATOM 680 C C . VAL A 1 88 ? -2.469 2.694 -4.145 1.00 96.62 88 VAL A C 1
ATOM 682 O O . VAL A 1 88 ? -3.281 2.709 -5.062 1.00 96.62 88 VAL A O 1
ATOM 685 N N . TYR A 1 89 ? -2.814 2.535 -2.866 1.00 95.06 89 TYR A N 1
ATOM 686 C CA . TYR A 1 89 ? -4.195 2.527 -2.392 1.00 95.06 89 TYR A CA 1
ATOM 687 C C . TYR A 1 89 ? -4.330 3.626 -1.355 1.00 95.06 89 TYR A C 1
ATOM 689 O O . TYR A 1 89 ? -3.824 3.476 -0.239 1.00 95.06 89 TYR A O 1
ATOM 697 N N . ASP A 1 90 ? -4.969 4.726 -1.738 1.00 92.56 90 ASP A N 1
ATOM 698 C CA . ASP A 1 90 ? -5.044 5.919 -0.903 1.00 92.56 90 ASP A CA 1
ATOM 699 C C . ASP A 1 90 ? -6.477 6.225 -0.472 1.00 92.56 90 ASP A C 1
ATOM 701 O O . ASP A 1 90 ? -7.444 5.971 -1.193 1.00 92.56 90 ASP A O 1
ATOM 705 N N . PHE A 1 91 ? -6.613 6.747 0.743 1.00 89.06 91 PHE A N 1
ATOM 706 C CA . PHE A 1 91 ? -7.898 7.219 1.233 1.00 89.06 91 PHE A CA 1
ATOM 707 C C . PHE A 1 91 ? -8.218 8.567 0.596 1.00 89.06 91 PHE A C 1
ATOM 709 O O . PHE A 1 91 ? -7.350 9.420 0.416 1.00 89.06 91 PHE A O 1
ATOM 716 N N . SER A 1 92 ? -9.502 8.822 0.352 1.00 86.25 92 SER A N 1
ATOM 717 C CA . SER A 1 92 ? -9.946 10.204 0.204 1.00 86.25 92 SER A CA 1
ATOM 718 C C . SER A 1 92 ? -9.622 10.991 1.475 1.00 86.25 92 SER A C 1
ATOM 720 O O . SER A 1 92 ? -9.614 10.431 2.573 1.00 86.25 92 SER A O 1
ATOM 722 N N . VAL A 1 93 ? -9.436 12.304 1.331 1.00 88.25 93 VAL A N 1
ATOM 723 C CA . VAL A 1 93 ? -9.270 13.217 2.468 1.00 88.25 93 VAL A CA 1
ATOM 724 C C . VAL A 1 93 ? -10.341 12.941 3.525 1.00 88.25 93 VAL A C 1
ATOM 726 O O . VAL A 1 93 ? -11.532 12.908 3.219 1.00 88.25 93 VAL A O 1
ATOM 729 N N . PHE A 1 94 ? -9.901 12.720 4.761 1.00 86.88 94 PHE A N 1
ATOM 730 C CA . PHE A 1 94 ? -10.798 12.442 5.872 1.00 86.88 94 PHE A CA 1
ATOM 731 C C . PHE A 1 94 ? -11.459 13.726 6.384 1.00 86.88 94 PHE A C 1
ATOM 733 O O . PHE A 1 94 ? -10.801 14.753 6.543 1.00 86.88 94 PHE A O 1
ATOM 740 N N . ASP A 1 95 ? -12.745 13.637 6.730 1.00 89.25 95 ASP A N 1
ATOM 741 C CA . ASP A 1 95 ? -13.482 14.726 7.389 1.00 89.25 95 ASP A CA 1
ATOM 742 C C . ASP A 1 95 ? -13.135 14.862 8.886 1.00 89.25 95 ASP A C 1
ATOM 744 O O . ASP A 1 95 ? -13.457 15.866 9.525 1.00 89.25 95 ASP A O 1
ATOM 748 N N . SER A 1 96 ? -12.496 13.841 9.464 1.00 89.31 96 SER A N 1
ATOM 749 C CA . SER A 1 96 ? -12.095 13.784 10.870 1.00 89.31 96 SER A CA 1
ATOM 750 C C . SER A 1 96 ? -10.809 12.985 11.055 1.00 89.31 96 SER A C 1
ATOM 752 O O . SER A 1 96 ? -10.476 12.130 10.238 1.00 89.31 96 SER A O 1
ATOM 754 N N . GLU A 1 97 ? -10.113 13.216 12.166 1.00 87.81 97 GLU A N 1
ATOM 75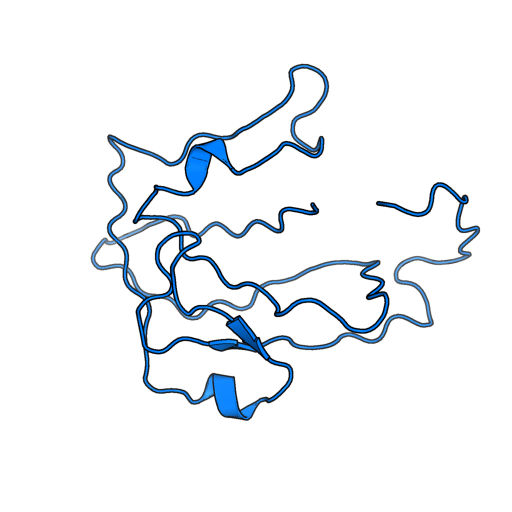5 C CA . GLU A 1 97 ? -8.889 12.489 12.508 1.00 87.81 97 GLU A CA 1
ATOM 756 C C . GLU A 1 97 ? -9.129 10.973 12.622 1.00 87.81 97 GLU A C 1
ATOM 758 O O . GLU A 1 97 ? -10.101 10.523 13.234 1.00 87.81 97 GLU A O 1
ATOM 763 N N . LEU A 1 98 ? -8.208 10.188 12.055 1.00 86.75 98 LEU A N 1
ATOM 764 C CA . LEU A 1 98 ? -8.151 8.735 12.195 1.00 86.75 98 LEU A CA 1
ATOM 765 C C . LEU A 1 98 ? -6.904 8.354 12.999 1.00 86.75 98 LEU A C 1
ATOM 767 O O . LEU A 1 98 ? -5.772 8.498 12.533 1.00 86.75 98 LEU A O 1
ATOM 771 N N . GLU A 1 99 ? -7.107 7.824 14.203 1.00 88.75 99 GLU A N 1
ATOM 772 C CA . GLU A 1 99 ? -6.020 7.342 15.052 1.00 88.75 99 GLU A CA 1
ATOM 773 C C . GLU A 1 99 ? -5.730 5.859 14.774 1.00 88.75 99 GLU A C 1
ATOM 775 O O . GLU A 1 99 ? -6.596 4.997 14.915 1.00 88.75 99 GLU A O 1
ATOM 780 N N . VAL A 1 100 ? -4.485 5.546 14.397 1.00 88.75 100 VAL A N 1
ATOM 781 C CA . VAL A 1 100 ? -4.032 4.168 14.147 1.00 88.75 100 VAL A CA 1
ATOM 782 C C . VAL A 1 100 ? -2.895 3.825 15.105 1.00 88.75 100 VAL A C 1
ATOM 784 O O . VAL A 1 100 ? -1.730 4.143 14.842 1.00 88.75 100 VAL A O 1
ATOM 787 N N . ILE A 1 101 ? -3.239 3.151 16.207 1.00 89.75 101 ILE A N 1
ATOM 788 C CA . ILE A 1 101 ? -2.294 2.675 17.224 1.00 89.75 101 ILE A CA 1
ATOM 789 C C . ILE A 1 101 ? -2.454 1.170 17.411 1.00 89.75 101 ILE A C 1
ATOM 791 O O . ILE A 1 101 ? -3.505 0.683 17.821 1.00 89.75 101 ILE A O 1
ATOM 795 N N . GLY A 1 102 ? -1.376 0.435 17.154 1.00 88.69 102 GLY A N 1
ATOM 796 C CA . GLY A 1 102 ? -1.333 -1.004 17.363 1.00 88.69 102 GLY A CA 1
ATOM 797 C C . GLY A 1 102 ? -0.518 -1.720 16.299 1.00 88.69 102 GLY A C 1
ATOM 798 O O . GLY A 1 102 ? 0.223 -1.114 15.523 1.00 88.69 102 GLY A O 1
ATOM 799 N N . GLN A 1 103 ? -0.655 -3.041 16.284 1.00 89.38 103 GLN A N 1
ATOM 800 C CA . GLN A 1 103 ? -0.072 -3.882 15.247 1.00 89.38 103 GLN A CA 1
ATOM 801 C C . GLN A 1 103 ? -0.877 -3.758 13.953 1.00 89.38 103 GLN A C 1
ATOM 803 O O . GLN A 1 103 ? -2.104 -3.814 13.973 1.00 89.38 103 GLN A O 1
ATOM 808 N N . ILE A 1 104 ? -0.170 -3.644 12.831 1.00 90.62 104 ILE A N 1
ATOM 809 C CA . ILE A 1 104 ? -0.751 -3.635 11.488 1.00 90.62 104 ILE A CA 1
ATOM 810 C C . ILE A 1 104 ? -0.394 -4.963 10.821 1.00 90.62 104 ILE A C 1
ATOM 812 O O . ILE A 1 104 ? 0.742 -5.426 10.926 1.00 90.62 104 ILE A O 1
ATOM 816 N N . SER A 1 105 ? -1.359 -5.573 10.136 1.00 93.50 105 SER A N 1
ATOM 817 C CA . SER A 1 105 ? -1.148 -6.794 9.358 1.00 93.50 105 SER A CA 1
ATOM 818 C C . SER A 1 105 ? -1.800 -6.664 7.988 1.00 93.50 105 SER A C 1
ATOM 820 O O . SER A 1 105 ? -2.824 -5.998 7.856 1.00 93.50 105 SER A O 1
ATOM 822 N N . LEU A 1 106 ? -1.205 -7.304 6.982 1.00 94.25 106 LEU A N 1
ATOM 823 C CA . LEU A 1 106 ? -1.745 -7.380 5.631 1.00 94.25 106 LEU A CA 1
ATOM 824 C C . LEU A 1 106 ? -2.056 -8.837 5.301 1.00 94.25 106 LEU A C 1
ATOM 826 O O . LEU A 1 106 ? -1.197 -9.710 5.432 1.00 94.25 106 LEU A O 1
ATOM 830 N N . LYS A 1 107 ? -3.274 -9.083 4.820 1.00 94.56 107 LYS A N 1
ATOM 831 C CA . LYS A 1 107 ? -3.646 -10.337 4.173 1.00 94.56 107 LYS A CA 1
ATOM 832 C C . LYS A 1 107 ? -3.735 -10.089 2.671 1.00 94.56 107 LYS A C 1
ATOM 834 O O . LYS A 1 107 ? -4.689 -9.479 2.207 1.00 94.56 107 LYS A O 1
ATOM 839 N N . LEU A 1 108 ? -2.723 -10.548 1.941 1.00 93.94 108 LEU A N 1
ATOM 840 C CA . LEU A 1 108 ? -2.592 -10.331 0.504 1.00 93.94 108 LEU A CA 1
ATOM 841 C C . LEU A 1 108 ? -2.944 -11.604 -0.273 1.00 93.94 108 LEU A C 1
ATOM 843 O O . LEU A 1 108 ? -2.408 -12.677 0.007 1.00 93.94 108 LEU A O 1
ATOM 847 N N . TRP A 1 109 ? -3.806 -11.466 -1.278 1.00 93.12 109 TRP A N 1
ATOM 848 C CA . TRP A 1 109 ? -3.993 -12.467 -2.324 1.00 93.12 109 TRP A CA 1
ATOM 849 C C . TRP A 1 109 ? -3.246 -11.994 -3.561 1.00 93.12 109 TRP A C 1
ATOM 851 O O . TRP A 1 109 ? -3.620 -11.000 -4.170 1.00 93.12 109 TRP A O 1
ATOM 861 N N . ALA A 1 110 ? -2.174 -12.693 -3.915 1.00 94.75 110 ALA A N 1
ATOM 862 C CA . ALA A 1 110 ? -1.321 -12.304 -5.024 1.00 94.75 110 ALA A CA 1
ATOM 863 C C . ALA A 1 110 ? -0.815 -13.525 -5.788 1.00 94.75 110 ALA A C 1
ATOM 865 O O . ALA A 1 110 ? -0.824 -14.657 -5.296 1.00 94.75 110 ALA A O 1
ATOM 866 N N . LYS A 1 111 ? -0.367 -13.281 -7.018 1.00 96.44 111 LYS A N 1
ATOM 867 C CA . LYS A 1 111 ? 0.206 -14.292 -7.898 1.00 96.44 111 LYS A CA 1
ATOM 868 C C . LYS A 1 111 ? 1.365 -13.686 -8.671 1.00 96.44 111 LYS A C 1
ATOM 870 O O . LYS A 1 111 ? 1.272 -12.570 -9.163 1.00 96.44 111 LYS A O 1
ATOM 875 N N . THR A 1 112 ? 2.421 -14.470 -8.839 1.00 97.50 112 THR A N 1
ATOM 876 C CA . THR A 1 112 ? 3.534 -14.151 -9.735 1.00 97.50 112 THR A CA 1
ATOM 877 C C . THR A 1 112 ? 3.568 -15.122 -10.915 1.00 97.50 112 THR A C 1
ATOM 879 O O . THR A 1 112 ? 3.035 -16.234 -10.847 1.00 97.50 112 THR A O 1
ATOM 882 N N . ASN A 1 113 ? 4.156 -14.688 -12.029 1.00 96.56 113 ASN A N 1
ATOM 883 C CA . ASN A 1 113 ? 4.505 -15.557 -13.154 1.00 96.56 113 ASN 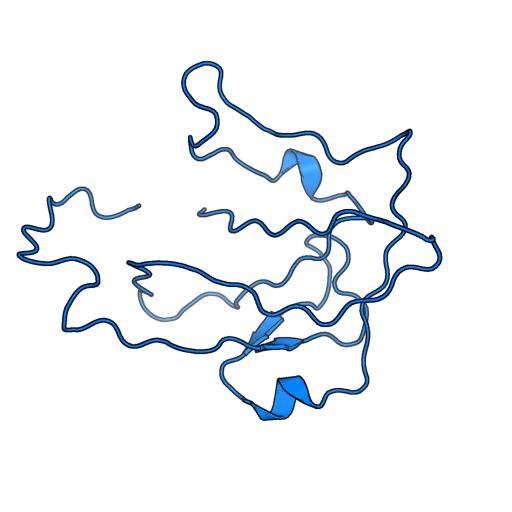A CA 1
ATOM 884 C C . ASN A 1 113 ? 5.894 -16.205 -12.986 1.00 96.56 113 ASN A C 1
ATOM 886 O O . ASN A 1 113 ? 6.262 -17.063 -13.789 1.00 96.56 113 ASN A O 1
ATOM 890 N N . GLY A 1 114 ? 6.655 -15.791 -11.970 1.00 95.06 114 GLY A N 1
ATOM 891 C CA . GLY A 1 114 ? 7.900 -16.419 -11.553 1.00 95.06 114 GLY A CA 1
ATOM 892 C C . GLY A 1 114 ? 7.670 -17.582 -10.581 1.00 95.06 114 GLY A C 1
ATOM 893 O O . GLY A 1 114 ? 6.569 -17.758 -10.062 1.00 95.06 114 GLY A O 1
ATOM 894 N N . PRO A 1 115 ? 8.705 -18.393 -10.322 1.00 96.38 115 PRO A N 1
ATOM 895 C CA . PRO A 1 115 ? 8.636 -19.449 -9.315 1.00 96.38 115 PRO A CA 1
ATOM 896 C C . PRO A 1 115 ? 8.676 -18.909 -7.875 1.00 96.38 115 PRO A C 1
ATOM 898 O O . PRO A 1 115 ? 8.233 -19.609 -6.971 1.00 96.38 115 PRO A O 1
ATOM 901 N N . ASP A 1 116 ? 9.214 -17.702 -7.672 1.00 97.50 116 ASP A N 1
ATOM 902 C CA . ASP A 1 116 ? 9.387 -17.048 -6.372 1.00 97.50 116 ASP A CA 1
ATOM 903 C C . ASP A 1 116 ? 9.451 -15.519 -6.544 1.00 97.50 116 ASP A C 1
ATOM 905 O O . ASP A 1 116 ? 9.884 -15.038 -7.599 1.00 97.50 116 ASP A O 1
ATOM 909 N N . THR A 1 117 ? 8.984 -14.761 -5.549 1.00 97.25 117 THR A N 1
ATOM 910 C CA . THR A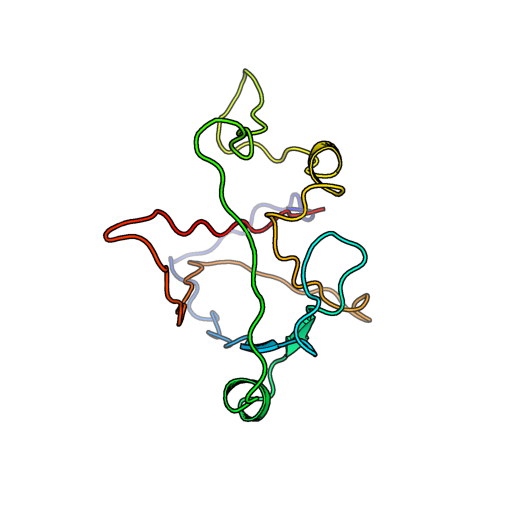 1 117 ? 9.053 -13.291 -5.521 1.00 97.25 117 THR A CA 1
ATOM 911 C C . THR A 1 117 ? 8.737 -12.732 -4.131 1.00 97.25 117 THR A C 1
ATOM 913 O O . THR A 1 117 ? 8.003 -13.355 -3.362 1.00 97.25 117 THR A O 1
ATOM 916 N N . ASP A 1 118 ? 9.219 -11.520 -3.857 1.00 96.56 118 ASP A N 1
ATOM 917 C CA . ASP A 1 118 ? 8.891 -10.774 -2.645 1.00 96.56 118 ASP A CA 1
ATOM 918 C C . ASP A 1 118 ? 7.671 -9.868 -2.864 1.00 96.56 118 ASP A C 1
ATOM 920 O O . ASP A 1 118 ? 7.535 -9.212 -3.898 1.00 96.56 118 ASP A O 1
ATOM 924 N N . TRP A 1 119 ? 6.813 -9.783 -1.846 1.00 96.50 119 TRP A N 1
ATOM 925 C CA . TRP A 1 119 ? 5.713 -8.822 -1.773 1.00 96.50 119 TRP A CA 1
ATOM 926 C C . TRP A 1 119 ? 5.959 -7.898 -0.590 1.00 96.50 119 TRP A C 1
ATOM 928 O O . TRP A 1 119 ? 6.109 -8.359 0.544 1.00 96.50 119 TRP A O 1
ATOM 938 N N . THR A 1 120 ? 5.997 -6.594 -0.840 1.00 95.06 120 THR A N 1
ATOM 939 C CA . THR A 1 120 ? 6.221 -5.591 0.201 1.00 95.06 120 THR A CA 1
ATOM 940 C C . THR A 1 120 ? 4.995 -4.703 0.343 1.00 95.06 120 THR A C 1
ATOM 942 O O . THR A 1 120 ? 4.266 -4.448 -0.611 1.00 95.06 120 THR A O 1
ATOM 945 N N . ALA A 1 121 ? 4.749 -4.248 1.567 1.00 93.62 121 ALA A N 1
ATOM 946 C CA . ALA A 1 121 ? 3.700 -3.292 1.867 1.00 93.62 121 ALA A CA 1
ATOM 947 C C . ALA A 1 121 ? 4.268 -2.226 2.792 1.00 93.62 121 ALA A C 1
ATOM 949 O O . ALA A 1 121 ? 4.953 -2.531 3.773 1.00 93.62 121 ALA A O 1
ATOM 950 N N . LYS A 1 122 ? 3.981 -0.968 2.473 1.00 90.06 122 LYS A N 1
ATOM 951 C CA . LYS A 1 122 ? 4.424 0.184 3.246 1.00 90.06 122 LYS A CA 1
ATOM 952 C C . LYS A 1 122 ? 3.237 1.092 3.503 1.00 90.06 122 LYS A C 1
ATOM 954 O O . LYS A 1 122 ? 2.460 1.368 2.602 1.00 90.06 122 LYS A O 1
ATOM 959 N N . ARG A 1 123 ? 3.153 1.599 4.731 1.00 82.06 123 ARG A N 1
ATOM 960 C CA . ARG A 1 123 ? 2.277 2.715 5.074 1.00 82.06 123 ARG A CA 1
ATOM 961 C C . ARG A 1 123 ? 3.127 3.981 5.185 1.00 82.06 123 ARG A C 1
ATOM 963 O O . ARG A 1 123 ? 3.795 4.141 6.213 1.00 82.06 123 ARG A O 1
ATOM 970 N N . PRO A 1 124 ? 3.156 4.853 4.168 1.00 70.94 124 PRO A N 1
ATOM 971 C CA . PRO A 1 124 ? 3.659 6.200 4.369 1.00 70.94 124 PRO A CA 1
ATOM 972 C C . PRO A 1 124 ? 2.685 6.927 5.302 1.00 70.94 124 PRO A C 1
ATOM 974 O O . PRO A 1 124 ? 1.476 6.898 5.104 1.00 70.94 124 PRO A O 1
ATOM 977 N N . LEU A 1 125 ? 3.2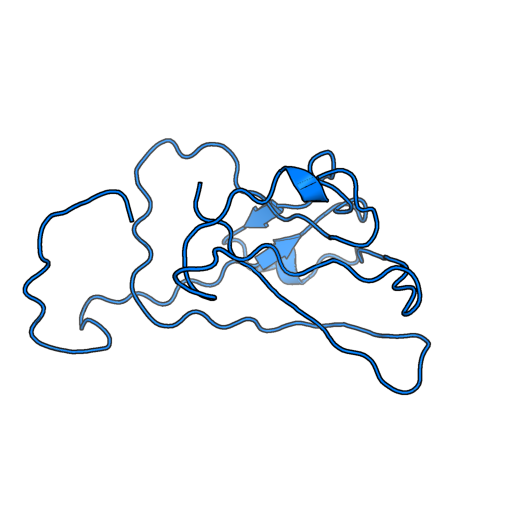07 7.500 6.381 1.00 62.44 125 LEU A N 1
ATOM 978 C CA . LEU A 1 125 ? 2.495 8.550 7.097 1.00 62.44 125 LEU A CA 1
ATOM 979 C C . LEU A 1 125 ? 2.979 9.850 6.470 1.00 62.44 125 LEU A C 1
ATOM 981 O O . LEU A 1 125 ? 4.193 10.078 6.468 1.00 62.44 125 LEU A O 1
ATOM 985 N N . VAL A 1 126 ? 2.056 10.622 5.904 1.00 50.47 126 VAL A N 1
ATOM 986 C CA . VAL A 1 126 ? 2.299 12.039 5.615 1.00 50.47 126 VAL A CA 1
ATOM 987 C C . VAL A 1 126 ? 2.346 12.790 6.943 1.00 50.47 126 VAL A C 1
ATOM 989 O O . VAL A 1 126 ? 1.599 12.377 7.863 1.00 50.47 126 VAL A O 1
#

Secondary structure (DSSP, 8-state):
----S----SSSS-TT------EEE-SS--BSTTS--EEES-GGGGG----------TTSPPPP--BTTBTTS----GGGTT-TT-B---PPPPSS-----S----------SSS-----------

Foldseek 3Di:
DPDPDDPPAPDPPGPPDDDQDWAWAAQQFQFFPVGGIATDSDCVRVVDPHDHDDDDDPVDHDDQDADPVDSPDQDDPVVCRNPRRDGDHDYDDDPDDDDDDHDDDDDDDDDDPDPDDDDDDDDHDD

Sequence (126 aa):
METTSGCGENEWPLARTEYTNFYIHSEGSANTVEGDGSPSVDPQCANEVGQDVYRYDPRDPVMSLMRTDSQAAPVDQSPHDYHKDILVYDFSVFDSELEVIGQISLKLWAKTNGPDTDWTAKRPLV